Protein AF-A0A2C1L8W4-F1 (afdb_monomer)

Nearest PDB structures (foldseek):
  6gtr-assembly2_B  TM=3.875E-01  e=2.099E+00  Escherichia coli
  2w0i-assembly1_A  TM=3.929E-01  e=6.618E+00  Homo sapiens
  6gtr-assembly1_A  TM=2.235E-01  e=1.848E+00  Escherichia coli
  2d8b-assembly1_A  TM=3.389E-01  e=6.618E+00  Mus musculus

Secondary structure (DSSP, 8-state):
-EEEETTTEEEEEESEEEEEEEEEETTEEEEEEEEE---TT----HHHHHHHHHHHHHHHHHHHHTHHHHHHHHHHHHHHTT-TTS--SSS----SHHHHHTT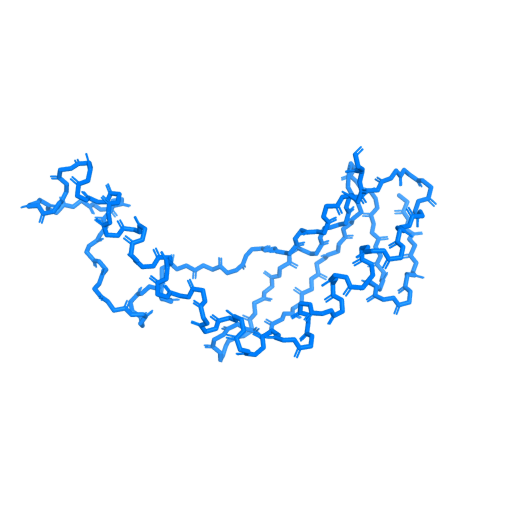----EEEE-----

Sequence (116 aa):
MKINDEVFGELEYDYVWSRDTTIEFCGKEADIALMIDGEEDGEFSEKQYASYNSLIQNWGHLQQSILQPILDYYKQKRHELGYDVSYNENYPLIETIDQLLERIRLVGIYVPSARR

pLDDT: mean 94.11, std 6.64, range [48.69, 98.19]

Foldseek 3Di:
DWDADPQQGIWDDDVWTWDWDWDDAPNDIATAIETEHDDPVPDADPVLSVVVVVCVVCVVVVSVVCQVVVLVVLVVVCVVVVVPPPADPVNHDDDDSVSVVVVDGHHYDYRYGPDD

Mean predicted aligned error: 4.01 Å

Structure (mmCIF, N/CA/C/O backbone):
data_AF-A0A2C1L8W4-F1
#
_entry.id   AF-A0A2C1L8W4-F1
#
loop_
_atom_site.group_PDB
_atom_site.id
_atom_site.type_symbol
_atom_site.label_atom_id
_atom_site.label_alt_id
_atom_site.label_comp_id
_atom_site.label_asym_id
_atom_site.label_entity_id
_atom_site.label_seq_id
_atom_site.pdbx_PDB_ins_code
_atom_site.Cartn_x
_atom_site.Cartn_y
_atom_site.Cartn_z
_atom_site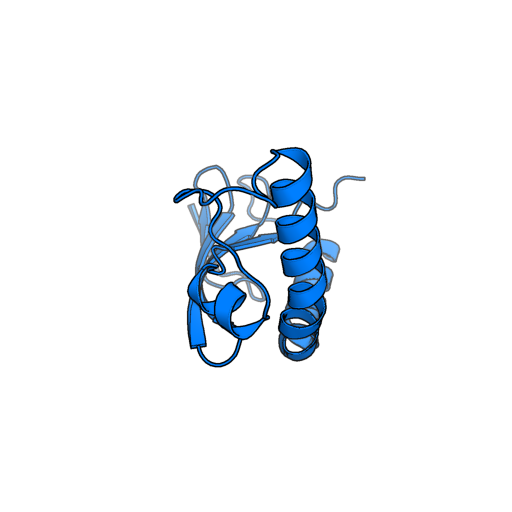.occupancy
_atom_site.B_iso_or_equiv
_atom_site.auth_seq_id
_atom_site.auth_comp_id
_atom_site.auth_asym_id
_atom_site.auth_atom_id
_atom_site.pdbx_PDB_model_num
ATOM 1 N N . MET A 1 1 ? -3.571 -10.163 22.975 1.00 92.38 1 MET A N 1
ATOM 2 C CA . MET A 1 1 ? -4.913 -9.646 23.363 1.00 92.38 1 MET A CA 1
ATOM 3 C C . MET A 1 1 ? -5.710 -9.357 22.098 1.00 92.38 1 MET A C 1
ATOM 5 O O . MET A 1 1 ? -5.074 -9.123 21.081 1.00 92.38 1 MET A O 1
ATOM 9 N N . LYS A 1 2 ? -7.050 -9.384 22.132 1.00 96.00 2 LYS A N 1
ATOM 10 C CA . LYS A 1 2 ? -7.887 -9.009 20.983 1.00 96.00 2 LYS A CA 1
ATOM 11 C C . LYS A 1 2 ? -8.818 -7.850 21.314 1.00 96.00 2 LYS A C 1
ATOM 13 O O . LYS A 1 2 ? -9.401 -7.841 22.397 1.00 96.00 2 LYS A O 1
ATOM 18 N N . ILE A 1 3 ? -8.973 -6.928 20.371 1.00 96.69 3 ILE A N 1
ATOM 19 C CA . ILE A 1 3 ? -9.957 -5.840 20.414 1.00 96.69 3 ILE A CA 1
ATOM 20 C C . ILE A 1 3 ? -10.772 -5.851 19.126 1.00 96.69 3 ILE A C 1
ATOM 22 O O . ILE A 1 3 ? -10.316 -6.367 18.109 1.00 96.69 3 ILE A O 1
ATOM 26 N N . ASN A 1 4 ? -11.973 -5.285 19.170 1.00 96.75 4 ASN A N 1
ATOM 27 C CA . ASN A 1 4 ? -12.772 -5.037 17.978 1.00 96.75 4 ASN A CA 1
ATOM 28 C C . ASN A 1 4 ? -12.947 -3.528 17.828 1.00 96.75 4 ASN A C 1
ATOM 30 O O . ASN A 1 4 ? -13.758 -2.928 18.534 1.00 96.75 4 ASN A O 1
A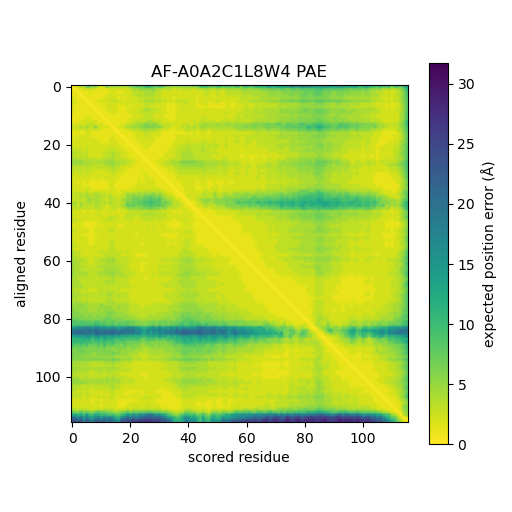TOM 34 N N . ASP A 1 5 ? -12.129 -2.938 16.966 1.00 96.31 5 ASP A N 1
ATOM 35 C CA . ASP A 1 5 ? -12.109 -1.509 16.696 1.00 96.31 5 ASP A CA 1
ATOM 36 C C . ASP A 1 5 ? -13.121 -1.141 15.601 1.00 96.31 5 ASP A C 1
ATOM 38 O O . ASP A 1 5 ? -13.284 -1.866 14.619 1.00 96.31 5 ASP A O 1
ATOM 42 N N . GLU A 1 6 ? -13.796 0.001 15.735 1.00 95.00 6 GLU A N 1
ATOM 43 C CA . GLU A 1 6 ? -14.838 0.412 14.782 1.00 95.00 6 GLU A CA 1
ATOM 44 C C . GLU A 1 6 ? -14.293 0.733 13.379 1.00 95.00 6 GLU A C 1
ATOM 46 O O . GLU A 1 6 ? -15.025 0.624 12.394 1.00 95.00 6 GLU A O 1
ATOM 51 N N . VAL A 1 7 ? -13.023 1.132 13.273 1.00 96.19 7 VAL A N 1
ATOM 52 C CA . VAL A 1 7 ? -12.378 1.526 12.013 1.00 96.19 7 VAL A CA 1
ATOM 53 C C . VAL A 1 7 ? -11.488 0.406 11.488 1.00 96.19 7 VAL A C 1
ATOM 55 O O . VAL A 1 7 ? -11.511 0.081 10.299 1.00 96.19 7 VAL A O 1
ATOM 58 N N . PHE A 1 8 ? -10.687 -0.182 12.368 1.00 96.56 8 PHE A N 1
ATOM 59 C CA . PHE A 1 8 ? -9.698 -1.185 12.019 1.00 96.56 8 PHE A CA 1
ATOM 60 C C . PHE A 1 8 ? -10.227 -2.615 12.111 1.00 96.56 8 PHE A C 1
ATOM 62 O O . PHE A 1 8 ? -9.582 -3.490 11.546 1.00 96.56 8 PHE A O 1
ATOM 69 N N . GLY A 1 9 ? -11.384 -2.870 12.726 1.00 96.06 9 GLY A N 1
ATOM 70 C CA . GLY A 1 9 ? -11.974 -4.205 12.876 1.00 96.06 9 GLY A CA 1
ATOM 71 C C . GLY A 1 9 ? -11.360 -5.029 14.013 1.00 96.06 9 GLY A C 1
ATOM 72 O O . GLY A 1 9 ? -10.771 -4.484 14.946 1.00 96.06 9 GLY A O 1
ATOM 73 N N . GLU A 1 10 ? -11.496 -6.360 13.944 1.00 97.81 10 GLU A N 1
ATOM 74 C CA . GLU A 1 10 ? -10.873 -7.258 14.927 1.00 97.81 10 GLU A CA 1
ATOM 75 C C . GLU A 1 10 ? -9.350 -7.240 14.764 1.00 97.81 10 GLU A C 1
ATOM 77 O O . GLU A 1 10 ? -8.838 -7.616 13.711 1.00 97.81 10 GLU A O 1
ATOM 82 N N . LEU A 1 11 ? -8.642 -6.823 15.812 1.00 97.81 11 LEU A N 1
ATOM 83 C CA . LEU A 1 11 ? -7.186 -6.765 15.869 1.00 97.81 11 LEU A CA 1
ATOM 84 C C . LEU A 1 11 ? -6.660 -7.681 16.970 1.0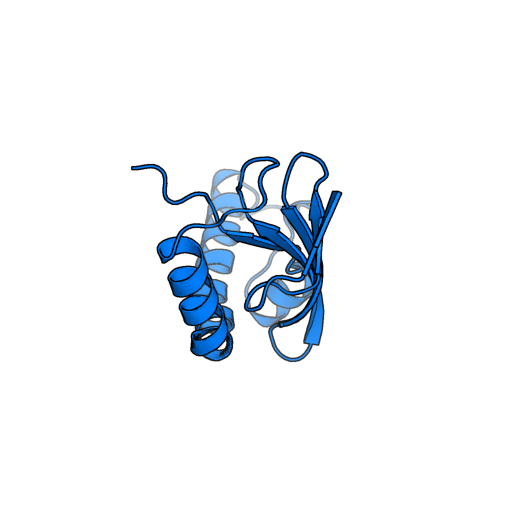0 97.81 11 LEU A C 1
ATOM 86 O O . L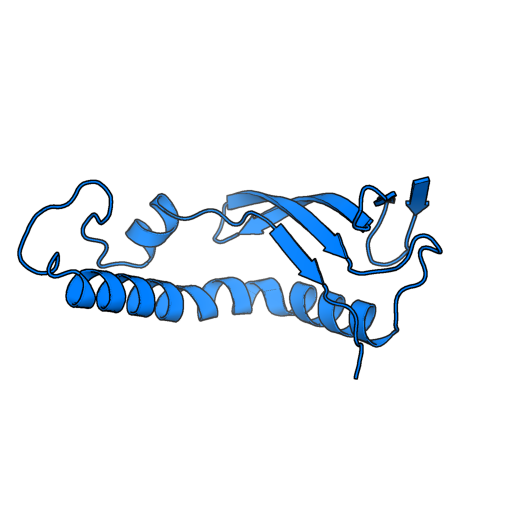EU A 1 11 ? -7.243 -7.779 18.052 1.00 97.81 11 LEU A O 1
ATOM 90 N N . GLU A 1 12 ? -5.513 -8.297 16.711 1.00 97.69 12 GLU A N 1
ATOM 91 C CA . GLU A 1 12 ? -4.740 -9.066 17.676 1.00 97.69 12 GLU A CA 1
ATOM 92 C C . GLU A 1 12 ? -3.404 -8.374 17.951 1.00 97.69 12 GLU A C 1
ATOM 94 O O . GLU A 1 12 ? -2.712 -7.927 17.037 1.00 97.69 12 GLU A O 1
ATOM 99 N N . TYR A 1 13 ? -3.061 -8.260 19.232 1.00 95.94 13 TYR A N 1
ATOM 100 C CA . TYR A 1 13 ? -1.780 -7.722 19.669 1.00 95.94 13 TYR A CA 1
ATOM 101 C C . TYR A 1 13 ? -0.734 -8.832 19.775 1.00 95.94 13 TYR A C 1
ATOM 103 O O . TYR A 1 13 ? -0.853 -9.698 20.652 1.00 95.94 13 TYR A O 1
ATOM 111 N N . ASP A 1 14 ? 0.289 -8.744 18.924 1.00 92.94 14 ASP A N 1
ATOM 112 C CA . ASP A 1 14 ? 1.538 -9.513 18.974 1.00 92.94 14 ASP A CA 1
ATOM 113 C C . ASP A 1 14 ? 2.702 -8.596 18.565 1.00 92.94 14 ASP A C 1
ATOM 115 O O . ASP A 1 14 ? 3.023 -8.457 17.386 1.00 92.94 14 ASP A O 1
ATOM 119 N N . TYR A 1 15 ? 3.262 -7.866 19.538 1.00 89.62 15 TYR A N 1
ATOM 120 C CA . TYR A 1 15 ? 4.228 -6.759 19.369 1.00 89.62 15 TYR A CA 1
ATOM 121 C C . TYR A 1 15 ? 3.736 -5.545 18.557 1.00 89.62 15 TYR A C 1
ATOM 123 O O . TYR A 1 15 ? 4.290 -4.457 18.688 1.00 89.62 15 TYR A O 1
ATOM 131 N N . VAL A 1 16 ? 2.702 -5.719 17.742 1.00 94.31 16 VAL A N 1
ATOM 132 C CA . VAL A 1 16 ? 1.963 -4.701 17.002 1.00 94.31 16 VAL A CA 1
ATOM 133 C C . VAL A 1 16 ? 0.499 -5.134 16.945 1.00 94.31 16 VAL A C 1
ATOM 135 O O . VAL A 1 16 ? 0.200 -6.331 16.926 1.00 94.31 16 VAL A O 1
ATOM 138 N N . TRP A 1 17 ? -0.428 -4.179 16.914 1.00 97.62 17 TRP A N 1
ATOM 139 C CA . TRP A 1 17 ? -1.825 -4.499 16.643 1.00 97.62 17 TRP A CA 1
ATOM 140 C C . TRP A 1 17 ? -1.989 -4.838 15.175 1.00 97.62 17 TRP A C 1
ATOM 142 O O . TRP A 1 17 ? -1.649 -4.030 14.309 1.00 97.62 17 TRP A O 1
ATOM 152 N N . SER A 1 18 ? -2.498 -6.028 14.876 1.00 97.69 18 SER A N 1
ATOM 153 C CA . SER A 1 18 ? -2.608 -6.462 13.492 1.00 97.69 18 SER A CA 1
ATOM 154 C C . SER A 1 18 ? -3.795 -7.362 13.212 1.00 97.69 18 SER A C 1
ATOM 156 O O . SER A 1 18 ? -4.390 -7.958 14.109 1.00 97.69 18 SER A O 1
ATOM 158 N N . ARG A 1 19 ? -4.137 -7.441 11.928 1.00 97.88 19 ARG A N 1
ATOM 159 C CA . ARG A 1 19 ? -5.027 -8.456 11.374 1.00 97.88 19 ARG A CA 1
ATOM 160 C C . ARG A 1 19 ? -4.669 -8.744 9.929 1.00 97.88 19 ARG A C 1
ATOM 162 O O . ARG A 1 19 ? -4.217 -7.850 9.208 1.00 97.88 19 ARG A O 1
ATOM 169 N N . ASP A 1 20 ? -4.987 -9.950 9.493 1.00 97.94 20 ASP A N 1
ATOM 170 C CA . ASP A 1 20 ? -5.006 -10.276 8.075 1.00 97.94 20 ASP A CA 1
ATOM 171 C C . ASP A 1 20 ? -6.319 -9.798 7.445 1.00 97.94 20 ASP A C 1
ATOM 173 O O . ASP A 1 20 ? -7.399 -9.855 8.044 1.00 97.94 20 ASP A O 1
ATOM 177 N N . THR A 1 21 ? -6.227 -9.270 6.230 1.00 97.12 21 THR A N 1
ATOM 178 C CA . THR A 1 21 ? -7.377 -8.777 5.474 1.00 97.12 21 THR A CA 1
ATOM 179 C C . THR A 1 21 ? -7.131 -8.855 3.986 1.00 97.12 21 THR A C 1
ATOM 181 O O . THR A 1 21 ? -5.993 -8.823 3.535 1.00 97.12 21 THR A O 1
ATOM 184 N N . THR A 1 22 ? -8.209 -8.850 3.215 1.00 97.19 22 THR A N 1
ATOM 185 C CA . THR A 1 22 ? -8.137 -8.763 1.759 1.00 97.19 22 THR A CA 1
ATOM 186 C C . THR A 1 22 ? -8.489 -7.345 1.309 1.00 97.19 22 THR A C 1
ATOM 188 O O . THR A 1 22 ? -9.420 -6.732 1.839 1.00 97.19 22 THR A O 1
ATOM 191 N N . ILE A 1 23 ? -7.740 -6.807 0.346 1.00 96.81 23 ILE A N 1
ATOM 192 C CA . ILE A 1 2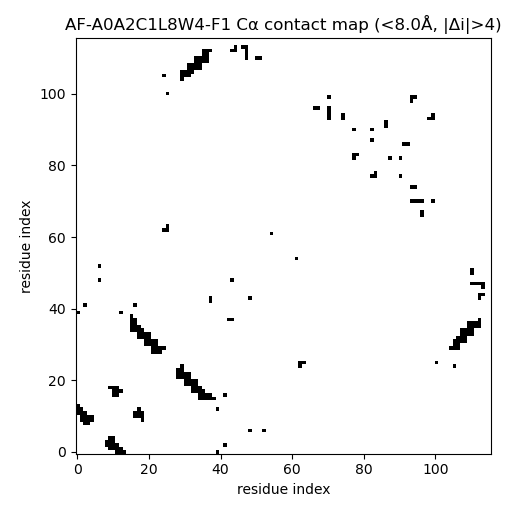3 ? -8.026 -5.538 -0.337 1.00 96.81 23 ILE A CA 1
ATOM 193 C C . ILE A 1 23 ? -7.840 -5.710 -1.847 1.00 96.81 23 ILE A C 1
ATOM 195 O O . ILE A 1 23 ? -7.046 -6.534 -2.293 1.00 96.81 23 ILE A O 1
ATOM 199 N N . GLU A 1 24 ? -8.564 -4.937 -2.650 1.00 96.62 24 GLU A N 1
ATOM 200 C CA . GLU A 1 24 ? -8.321 -4.876 -4.092 1.00 96.62 24 GLU A CA 1
ATOM 201 C C . GLU A 1 24 ? -7.013 -4.123 -4.378 1.00 96.62 24 GLU A C 1
ATOM 203 O O . GLU A 1 24 ? -6.783 -3.052 -3.827 1.00 96.62 24 GLU A O 1
ATOM 208 N N . PHE A 1 25 ? -6.151 -4.678 -5.226 1.00 96.88 25 PHE A N 1
ATOM 209 C CA . PHE A 1 25 ? -4.936 -4.047 -5.723 1.00 96.88 25 PHE A CA 1
ATOM 210 C C . PHE A 1 25 ? -4.756 -4.323 -7.224 1.00 96.88 25 PHE A C 1
ATOM 212 O O . PHE A 1 25 ? -4.429 -5.436 -7.641 1.00 96.88 25 PHE A O 1
ATOM 219 N N . CYS A 1 26 ? -4.939 -3.291 -8.045 1.00 95.50 26 CYS A N 1
ATOM 220 C CA .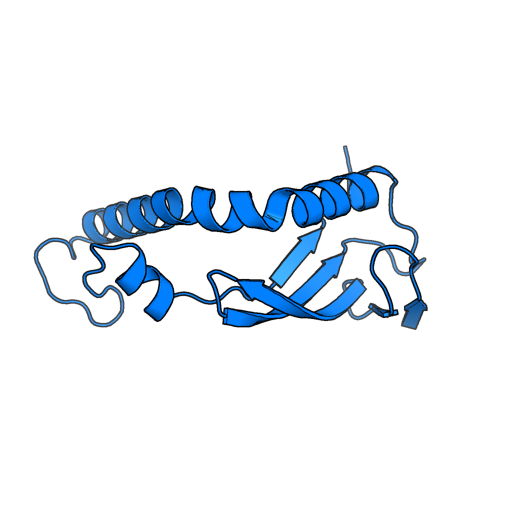 CYS A 1 26 ? -4.791 -3.300 -9.502 1.00 95.50 26 CYS A CA 1
ATOM 221 C C . CYS A 1 26 ? -5.599 -4.406 -10.210 1.00 95.50 26 CYS A C 1
ATOM 223 O O . CYS A 1 26 ? -5.088 -5.128 -11.068 1.00 95.50 26 CYS A O 1
ATOM 225 N N . GLY A 1 27 ? -6.876 -4.532 -9.853 1.00 93.50 27 GLY A N 1
ATOM 226 C CA . GLY A 1 27 ? -7.841 -5.480 -10.406 1.00 93.50 27 GLY A CA 1
ATOM 227 C C . GLY A 1 27 ? -7.752 -6.891 -9.823 1.00 93.50 27 GLY A C 1
ATOM 228 O O . GLY A 1 27 ? -8.398 -7.798 -10.348 1.00 93.50 27 GLY A O 1
ATOM 229 N N . LYS A 1 28 ? -6.950 -7.100 -8.773 1.00 93.81 28 LYS A N 1
ATOM 230 C CA . LYS A 1 28 ? -6.760 -8.398 -8.111 1.00 93.81 28 LYS A CA 1
ATOM 231 C C . LYS A 1 28 ? -7.020 -8.273 -6.617 1.00 93.81 28 LYS A C 1
ATOM 233 O O . LYS A 1 28 ? -6.744 -7.238 -6.028 1.00 93.81 28 LYS A O 1
ATOM 238 N N . GLU A 1 29 ? -7.513 -9.333 -5.996 1.00 96.62 29 GLU A N 1
ATOM 239 C CA . GLU A 1 29 ? -7.544 -9.417 -4.537 1.00 96.62 29 GLU A CA 1
ATOM 240 C C . GLU A 1 29 ? -6.128 -9.659 -4.000 1.00 96.62 29 GLU A C 1
ATOM 242 O O . GLU A 1 29 ? -5.360 -10.445 -4.564 1.00 96.62 29 GLU A O 1
ATOM 247 N N . ALA A 1 30 ? -5.778 -8.958 -2.926 1.00 96.88 30 ALA A N 1
ATOM 248 C CA . ALA A 1 30 ? -4.509 -9.080 -2.231 1.00 96.88 30 ALA A CA 1
ATOM 249 C C . ALA A 1 30 ? -4.758 -9.306 -0.740 1.00 96.88 30 ALA A C 1
ATOM 251 O O . ALA A 1 30 ? -5.359 -8.460 -0.073 1.00 96.88 30 ALA A O 1
ATOM 252 N N . ASP A 1 31 ? -4.250 -10.424 -0.229 1.00 97.94 31 ASP A N 1
ATOM 253 C CA . ASP A 1 31 ? -4.195 -10.698 1.203 1.00 97.94 31 ASP A CA 1
ATOM 254 C C . ASP A 1 31 ? -3.011 -9.949 1.812 1.00 97.94 31 ASP A C 1
ATOM 256 O O . ASP A 1 31 ? -1.859 -10.108 1.391 1.00 97.94 31 ASP A O 1
ATOM 260 N N . ILE A 1 32 ? -3.311 -9.093 2.779 1.00 97.94 32 ILE A N 1
ATOM 261 C CA . ILE A 1 32 ? -2.374 -8.157 3.383 1.00 97.94 32 ILE A CA 1
ATOM 262 C C . ILE A 1 32 ? -2.489 -8.191 4.905 1.00 97.94 32 ILE A C 1
ATOM 264 O O . ILE A 1 32 ? -3.566 -8.416 5.457 1.00 97.94 32 ILE A O 1
ATOM 268 N N . ALA A 1 33 ? -1.392 -7.862 5.581 1.00 98.06 33 ALA A N 1
ATOM 269 C CA . ALA A 1 33 ? -1.420 -7.542 7.002 1.00 98.06 33 ALA A CA 1
ATOM 270 C C . ALA A 1 33 ? -1.742 -6.051 7.192 1.00 98.06 33 ALA A C 1
ATOM 272 O O . ALA A 1 33 ? -1.002 -5.178 6.725 1.00 98.06 33 ALA A O 1
ATOM 273 N N . LEU A 1 3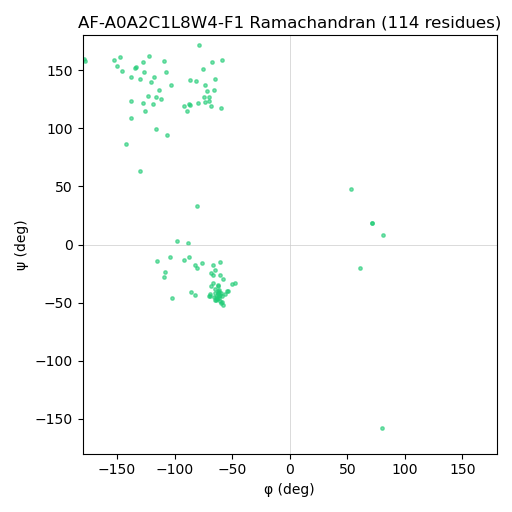4 ? -2.833 -5.736 7.888 1.00 98.19 34 LEU A N 1
ATOM 274 C CA . LEU A 1 34 ? -3.064 -4.395 8.418 1.00 98.19 34 LEU A CA 1
ATOM 275 C C . LEU A 1 34 ? -2.398 -4.312 9.789 1.00 98.19 34 LEU A C 1
ATOM 277 O O . LEU A 1 34 ? -2.744 -5.080 10.679 1.00 98.19 34 LEU A O 1
ATOM 281 N N . MET A 1 35 ? -1.457 -3.387 9.949 1.00 97.94 35 MET A N 1
ATOM 282 C CA . MET A 1 35 ? -0.681 -3.197 11.172 1.00 97.94 35 MET A CA 1
ATOM 283 C C . MET A 1 35 ? -0.855 -1.767 11.677 1.00 97.94 35 MET A C 1
ATOM 285 O O . MET A 1 35 ? -0.648 -0.813 10.924 1.00 97.94 35 MET A O 1
ATOM 289 N N . ILE A 1 36 ? -1.215 -1.617 12.946 1.00 97.12 36 ILE A N 1
ATOM 290 C CA . ILE A 1 36 ? -1.402 -0.334 13.610 1.00 97.12 36 ILE A CA 1
ATOM 291 C C . ILE A 1 36 ? -0.411 -0.265 14.764 1.00 97.12 36 ILE A C 1
ATOM 293 O O . ILE A 1 36 ? -0.399 -1.106 15.660 1.00 97.12 36 ILE A O 1
ATOM 297 N N . ASP A 1 37 ? 0.440 0.748 14.720 1.00 94.88 37 ASP A N 1
ATOM 298 C CA . ASP A 1 37 ? 1.365 1.040 15.805 1.00 94.88 37 ASP A CA 1
ATOM 299 C C . ASP A 1 37 ? 0.587 1.572 17.017 1.00 94.88 37 ASP A C 1
ATOM 301 O O . ASP A 1 37 ? -0.205 2.512 16.904 1.00 94.88 37 ASP A O 1
ATOM 305 N N . GLY A 1 38 ? 0.796 0.968 18.177 1.00 91.31 38 GLY A N 1
ATOM 306 C CA . GLY A 1 38 ? 0.053 1.259 19.396 1.00 91.31 38 GLY A CA 1
ATOM 307 C C . GLY A 1 38 ? 0.581 0.430 20.556 1.00 91.31 38 GLY A C 1
ATOM 308 O O . GLY A 1 38 ? 1.222 -0.600 20.349 1.00 91.31 38 GLY A O 1
ATOM 309 N N . GLU A 1 39 ? 0.329 0.901 21.771 1.00 88.94 39 GLU A N 1
ATOM 310 C CA . GLU A 1 39 ? 0.686 0.170 22.984 1.00 88.94 39 GLU A CA 1
ATOM 311 C C . GLU A 1 39 ? -0.340 -0.937 23.255 1.00 88.94 39 GLU A C 1
ATOM 313 O O . GLU A 1 39 ? -1.390 -1.016 22.614 1.00 88.94 39 GLU A O 1
ATOM 318 N N . GLU A 1 40 ? -0.058 -1.796 24.233 1.00 88.38 40 GLU A N 1
ATOM 319 C CA . GLU A 1 40 ? -0.964 -2.882 24.612 1.00 88.38 40 GLU A CA 1
ATOM 320 C C . GLU A 1 40 ? -2.336 -2.370 25.091 1.00 88.38 40 GLU A C 1
ATOM 322 O O . GLU A 1 40 ? -3.268 -3.145 25.119 1.00 88.38 40 GLU A O 1
ATOM 327 N N . ASP A 1 41 ? -2.538 -1.092 25.415 1.00 88.25 41 ASP A N 1
ATOM 328 C CA . ASP A 1 41 ? -3.866 -0.577 25.795 1.00 88.25 41 ASP A CA 1
ATOM 329 C C . ASP A 1 41 ? -4.908 -0.597 24.657 1.00 88.25 41 ASP A C 1
ATOM 331 O O . ASP A 1 41 ? -6.108 -0.560 24.932 1.00 88.25 41 ASP A O 1
ATOM 335 N N . GLY A 1 42 ? -4.475 -0.717 23.397 1.00 87.00 42 GLY A N 1
ATOM 336 C CA . GLY A 1 42 ? -5.368 -0.723 22.237 1.00 87.00 42 GLY A CA 1
ATOM 337 C C . GLY A 1 42 ? -5.987 0.643 21.938 1.00 87.00 42 GLY A C 1
ATOM 338 O O . GLY A 1 42 ? -6.993 0.711 21.233 1.00 87.00 42 GLY A O 1
ATOM 339 N N . GLU A 1 43 ? -5.409 1.727 22.465 1.00 91.62 43 GLU A N 1
ATOM 340 C CA . GLU A 1 43 ? -5.850 3.089 22.180 1.00 91.62 43 GLU A CA 1
ATOM 341 C C . GLU A 1 43 ? -5.078 3.675 20.989 1.00 91.62 43 GLU A C 1
ATOM 343 O O . GLU A 1 43 ? -3.858 3.854 21.018 1.00 91.62 43 GLU A O 1
ATOM 348 N N . PHE A 1 44 ? -5.802 4.034 19.926 1.00 94.19 44 PHE A N 1
ATOM 349 C CA . PHE A 1 44 ? -5.226 4.692 18.753 1.00 94.19 44 PHE A CA 1
ATOM 350 C C . PHE A 1 44 ? -5.626 6.165 18.679 1.00 94.19 44 PHE A C 1
ATOM 352 O O . PHE A 1 44 ? -6.713 6.581 19.082 1.00 94.19 44 PHE A O 1
ATOM 359 N N . SER A 1 45 ? -4.740 6.984 18.121 1.00 94.62 45 SER A N 1
ATOM 360 C CA . SER A 1 45 ? -4.982 8.419 17.981 1.00 94.62 45 SER A CA 1
ATOM 361 C C . SER A 1 45 ? -5.976 8.741 16.859 1.00 94.62 45 SER A C 1
ATOM 363 O O . SER A 1 45 ? -5.986 8.097 15.810 1.00 94.62 45 SER A O 1
ATOM 365 N N . GLU A 1 46 ? -6.715 9.849 16.998 1.00 95.19 46 GLU A N 1
ATOM 366 C CA . GLU A 1 46 ? -7.594 10.387 15.940 1.00 95.19 46 GLU A CA 1
ATOM 367 C C . GLU A 1 46 ? -6.888 10.532 14.584 1.00 95.19 46 GLU A C 1
ATOM 369 O O . GLU A 1 46 ? -7.483 10.332 13.526 1.00 95.19 46 GLU A O 1
ATOM 374 N N . LYS A 1 47 ? -5.589 10.850 14.601 1.00 95.62 47 LYS A N 1
ATOM 375 C CA . LYS A 1 47 ? -4.785 10.976 13.383 1.00 95.62 47 LYS A CA 1
ATOM 376 C C . LYS A 1 47 ? -4.566 9.643 12.679 1.00 95.62 47 LYS A C 1
ATOM 378 O O . LYS A 1 47 ? -4.531 9.639 11.451 1.00 95.62 47 LYS A O 1
ATOM 383 N N . GLN A 1 48 ? -4.408 8.543 13.412 1.00 96.50 48 GLN A N 1
ATOM 384 C CA . GLN A 1 48 ? -4.273 7.213 12.812 1.00 96.50 48 GLN A CA 1
ATOM 385 C C . GLN A 1 48 ? -5.564 6.826 12.096 1.00 96.50 48 GLN A C 1
ATOM 387 O O . GLN A 1 48 ? -5.517 6.490 10.912 1.00 96.50 48 GLN A O 1
ATOM 392 N N . TYR A 1 49 ? -6.713 7.006 12.754 1.00 97.31 49 TYR A N 1
ATOM 393 C CA . TYR A 1 49 ? -8.022 6.790 12.134 1.00 97.31 49 TYR A CA 1
ATOM 394 C C . TYR A 1 49 ? -8.228 7.672 10.898 1.00 97.31 49 TYR A C 1
ATOM 396 O O . TYR A 1 49 ? -8.581 7.178 9.829 1.00 97.31 49 TYR A O 1
ATOM 404 N N . ALA A 1 50 ? -7.958 8.976 11.005 1.00 96.88 50 ALA A N 1
ATOM 405 C CA . ALA A 1 50 ? -8.115 9.908 9.890 1.00 96.88 50 ALA A CA 1
ATOM 406 C C . ALA A 1 50 ? -7.200 9.565 8.701 1.00 96.88 50 ALA A C 1
ATOM 408 O O . ALA A 1 50 ? -7.623 9.652 7.548 1.00 96.88 50 ALA A O 1
ATOM 409 N N . SER A 1 51 ? -5.958 9.151 8.972 1.00 96.19 51 SER A N 1
ATOM 410 C CA . SER A 1 51 ? -4.984 8.809 7.930 1.00 96.19 51 SER A CA 1
ATOM 411 C C . SER A 1 51 ? -5.368 7.524 7.208 1.00 96.19 51 SER A C 1
ATOM 413 O O . SER A 1 51 ? -5.348 7.489 5.979 1.00 96.19 51 SER A O 1
ATOM 415 N N . TYR A 1 52 ? -5.771 6.493 7.953 1.00 97.38 52 TYR A N 1
ATOM 416 C CA . TYR A 1 52 ? -6.249 5.245 7.369 1.00 97.38 52 TYR A CA 1
ATOM 417 C C . TYR A 1 52 ? -7.524 5.456 6.549 1.00 97.38 52 TYR A C 1
ATOM 419 O O . TYR A 1 52 ? -7.584 5.041 5.395 1.00 97.38 52 TYR A O 1
ATOM 427 N N . ASN A 1 53 ? -8.508 6.183 7.082 1.00 97.62 53 ASN A N 1
ATOM 428 C CA . ASN A 1 53 ? -9.734 6.485 6.343 1.00 97.62 53 ASN A CA 1
ATOM 429 C C . ASN A 1 53 ? -9.446 7.258 5.051 1.00 97.62 53 ASN A C 1
ATOM 431 O O . ASN A 1 53 ? -9.998 6.928 4.004 1.00 97.62 53 ASN A O 1
ATOM 435 N N . SER A 1 54 ? -8.538 8.236 5.094 1.00 97.38 54 SER A N 1
ATOM 436 C CA . SER A 1 54 ? -8.098 8.958 3.897 1.00 97.38 54 SER A CA 1
ATOM 437 C C . SER A 1 54 ? -7.412 8.035 2.883 1.00 97.38 54 SER A C 1
ATOM 439 O O . SER A 1 54 ? -7.706 8.116 1.689 1.00 97.38 54 SER A O 1
ATOM 441 N N . LEU A 1 55 ? -6.548 7.117 3.338 1.00 96.88 55 LEU A N 1
ATOM 442 C CA . LEU A 1 55 ? -5.913 6.114 2.480 1.00 96.88 55 LEU A CA 1
ATOM 443 C C . LEU A 1 55 ? -6.962 5.250 1.773 1.00 96.88 55 LEU A C 1
ATOM 445 O O . LEU A 1 55 ? -6.920 5.147 0.551 1.00 96.88 55 LEU A O 1
ATOM 449 N N . ILE A 1 56 ? -7.908 4.671 2.516 1.00 96.56 56 ILE A N 1
ATOM 450 C CA . ILE A 1 56 ? -8.931 3.774 1.961 1.00 96.56 56 ILE A CA 1
ATOM 451 C C . ILE A 1 56 ? -9.867 4.519 1.000 1.00 96.56 56 ILE A C 1
ATOM 453 O O . ILE A 1 56 ? -10.147 4.023 -0.089 1.00 96.56 56 ILE A O 1
ATOM 457 N N . GLN A 1 57 ? -10.291 5.739 1.340 1.00 97.62 57 GLN A N 1
ATOM 458 C CA . GLN A 1 57 ? -11.136 6.564 0.466 1.00 97.62 57 GLN A CA 1
ATOM 459 C C . GLN A 1 57 ? -10.452 6.923 -0.859 1.00 97.62 57 GLN A C 1
ATOM 461 O O . GLN A 1 57 ? -11.111 7.002 -1.894 1.00 97.62 57 GLN A O 1
ATOM 466 N N . ASN A 1 58 ? -9.133 7.128 -0.840 1.00 97.75 58 ASN A N 1
ATOM 467 C CA . ASN A 1 58 ? -8.351 7.482 -2.026 1.00 97.75 58 ASN A CA 1
ATOM 468 C C . ASN A 1 58 ? -7.651 6.277 -2.670 1.00 97.75 58 ASN A C 1
ATOM 470 O O . ASN A 1 58 ? -6.929 6.449 -3.656 1.00 97.75 58 ASN A O 1
ATOM 474 N N . TRP A 1 59 ? -7.859 5.065 -2.146 1.00 96.75 59 TRP A N 1
ATOM 475 C CA . TRP A 1 59 ? -7.083 3.878 -2.502 1.00 96.75 59 TRP A CA 1
ATOM 476 C C . TRP A 1 59 ? -7.109 3.592 -4.001 1.00 96.75 59 TRP A C 1
ATOM 478 O O . TRP A 1 59 ? -6.060 3.383 -4.601 1.00 96.75 59 TRP A O 1
ATOM 488 N N . GLY A 1 60 ? -8.287 3.720 -4.623 1.00 95.75 60 GLY A N 1
ATOM 489 C CA . GLY A 1 60 ? -8.486 3.526 -6.060 1.00 95.75 60 GLY A CA 1
ATOM 490 C C . GLY A 1 60 ? -7.552 4.362 -6.942 1.00 95.75 60 GLY A C 1
ATOM 491 O O . GLY A 1 60 ? -7.030 3.868 -7.939 1.00 95.75 60 GLY A O 1
ATOM 492 N N . HIS A 1 61 ? -7.308 5.616 -6.559 1.00 96.50 61 HIS A N 1
ATOM 493 C CA . HIS A 1 61 ? -6.382 6.501 -7.263 1.00 96.50 61 HIS A CA 1
ATOM 494 C C . HIS A 1 61 ? -4.927 6.258 -6.843 1.00 96.50 61 HIS A C 1
ATOM 496 O O . HIS A 1 61 ? -4.037 6.205 -7.694 1.00 96.50 61 HIS A O 1
ATOM 502 N N . LEU A 1 62 ? -4.686 6.093 -5.539 1.00 96.88 62 LEU A N 1
ATOM 503 C CA . LEU A 1 62 ? -3.345 5.928 -4.978 1.00 96.88 62 LEU A CA 1
ATOM 504 C C . LEU A 1 62 ? -2.650 4.676 -5.505 1.00 96.88 62 LEU A C 1
ATOM 506 O O . LEU A 1 62 ? -1.482 4.743 -5.877 1.00 96.88 62 LEU A O 1
ATOM 510 N N . GLN A 1 63 ? -3.367 3.557 -5.613 1.00 95.44 63 GLN A N 1
ATOM 511 C CA . GLN A 1 63 ? -2.786 2.318 -6.122 1.00 95.44 63 GLN A CA 1
ATOM 512 C C . GLN A 1 63 ? -2.256 2.448 -7.556 1.00 95.44 63 GLN A C 1
ATOM 514 O O . GLN A 1 63 ? -1.320 1.745 -7.908 1.00 95.44 63 GLN A O 1
ATOM 519 N N . GLN A 1 64 ? -2.804 3.366 -8.364 1.00 96.25 64 GLN A N 1
ATOM 520 C CA . GLN A 1 64 ? -2.316 3.651 -9.717 1.00 96.25 64 GLN A CA 1
ATOM 521 C C . GLN A 1 64 ? -1.173 4.672 -9.704 1.00 96.25 64 GLN A C 1
ATOM 523 O O . GLN A 1 64 ? -0.189 4.520 -10.428 1.00 96.25 64 GLN A O 1
ATOM 528 N N . SER A 1 65 ? -1.277 5.710 -8.868 1.00 96.81 65 SER A N 1
ATOM 529 C CA . SER A 1 65 ? -0.304 6.808 -8.847 1.00 96.81 65 SER A CA 1
ATOM 530 C C . SER A 1 65 ? 1.077 6.396 -8.326 1.00 96.81 65 SER A C 1
ATOM 532 O O . SER A 1 65 ? 2.072 7.015 -8.702 1.00 96.81 65 SER A O 1
ATOM 534 N N . ILE A 1 66 ? 1.164 5.333 -7.517 1.00 96.00 66 ILE A N 1
ATOM 535 C CA . ILE A 1 66 ? 2.437 4.831 -6.972 1.00 96.00 66 ILE A CA 1
ATOM 536 C C . ILE A 1 66 ? 3.221 3.920 -7.929 1.00 96.00 66 ILE A C 1
ATOM 538 O O . ILE A 1 66 ? 4.419 3.728 -7.723 1.00 96.00 66 ILE A O 1
ATOM 542 N N . LEU A 1 67 ? 2.598 3.365 -8.976 1.00 97.62 67 LEU A N 1
ATOM 543 C CA . LEU A 1 67 ? 3.235 2.335 -9.813 1.00 97.62 67 LEU A CA 1
ATOM 544 C C . LEU A 1 67 ? 4.393 2.887 -10.647 1.00 97.62 67 LEU A C 1
ATOM 546 O O . LEU A 1 67 ? 5.448 2.257 -10.730 1.00 97.62 67 LEU A O 1
ATOM 550 N N . GLN A 1 68 ? 4.222 4.074 -11.236 1.00 98.06 68 GLN A N 1
ATOM 551 C CA . GLN A 1 68 ? 5.277 4.701 -12.032 1.00 98.06 68 GLN A CA 1
ATOM 552 C C . GLN A 1 68 ? 6.509 5.051 -11.172 1.00 98.06 68 GLN A C 1
ATOM 554 O O . GLN A 1 68 ? 7.602 4.624 -11.540 1.00 98.06 68 GLN A O 1
ATOM 559 N N . PRO A 1 69 ? 6.372 5.698 -9.993 1.00 98.19 69 PRO A N 1
ATOM 560 C CA . PRO A 1 69 ? 7.494 5.882 -9.072 1.00 98.19 69 PRO A CA 1
ATOM 561 C C . PRO A 1 69 ? 8.223 4.587 -8.678 1.00 98.19 69 PRO A C 1
ATOM 563 O O . PRO A 1 69 ? 9.451 4.580 -8.599 1.00 98.19 69 PRO A O 1
ATOM 566 N N . ILE A 1 70 ? 7.500 3.482 -8.448 1.00 97.75 70 ILE A N 1
ATOM 567 C CA . ILE A 1 70 ? 8.114 2.179 -8.133 1.00 97.75 70 ILE A CA 1
ATOM 568 C C . ILE A 1 70 ? 8.920 1.656 -9.331 1.00 97.75 70 ILE A C 1
ATOM 570 O O . ILE A 1 70 ? 10.054 1.200 -9.158 1.00 97.75 70 ILE A O 1
ATOM 574 N N . LEU A 1 71 ? 8.364 1.738 -10.543 1.00 98.06 71 LEU A N 1
ATOM 575 C CA . LEU A 1 71 ? 9.043 1.324 -11.772 1.00 98.06 71 LEU A CA 1
ATOM 576 C C . LEU A 1 71 ? 10.311 2.149 -12.025 1.00 98.06 71 LEU A C 1
ATOM 578 O O . LEU A 1 71 ? 11.357 1.593 -12.364 1.00 98.06 71 LEU A O 1
ATOM 582 N N . ASP A 1 72 ? 10.227 3.464 -11.838 1.00 98.19 72 ASP A N 1
ATOM 583 C CA . ASP A 1 72 ? 11.351 4.379 -12.023 1.00 98.19 72 ASP A CA 1
ATOM 584 C C . ASP A 1 72 ? 12.465 4.087 -11.014 1.00 98.19 72 ASP A C 1
ATOM 586 O O . ASP A 1 72 ? 13.629 3.951 -11.400 1.00 98.19 72 ASP A O 1
ATOM 590 N N . TYR A 1 73 ? 12.107 3.885 -9.741 1.00 97.62 73 TYR A N 1
ATOM 591 C CA . TYR A 1 73 ? 13.054 3.478 -8.704 1.00 97.62 73 TYR A CA 1
ATOM 592 C C . TYR A 1 73 ? 13.741 2.152 -9.048 1.00 97.62 73 TYR A C 1
ATOM 594 O O . TYR A 1 73 ? 14.962 2.029 -8.923 1.00 97.62 73 TYR A O 1
ATOM 602 N N . TYR A 1 74 ? 12.979 1.162 -9.517 1.00 96.56 74 TYR A N 1
ATOM 603 C CA . TYR A 1 74 ? 13.526 -0.129 -9.919 1.00 96.56 74 TYR A CA 1
ATOM 604 C C . TYR A 1 74 ? 1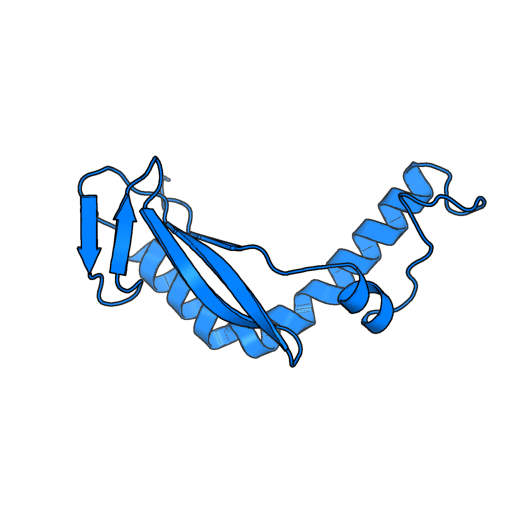4.538 0.006 -11.065 1.00 96.56 74 TYR A C 1
ATOM 606 O O . TYR A 1 74 ? 15.654 -0.513 -10.975 1.00 96.56 74 TYR A O 1
ATOM 614 N N . LYS A 1 75 ? 14.179 0.748 -12.122 1.00 95.56 75 LYS A N 1
ATOM 615 C CA . LYS A 1 75 ? 15.059 1.015 -13.270 1.00 95.56 75 LYS A CA 1
ATOM 616 C C . LYS A 1 75 ? 16.331 1.742 -12.843 1.00 95.56 75 LYS A C 1
ATOM 618 O O . LYS A 1 75 ? 17.423 1.345 -13.252 1.00 95.56 75 LYS A O 1
ATOM 623 N N . GLN A 1 76 ? 16.202 2.748 -11.979 1.00 96.25 76 GLN A N 1
ATOM 624 C CA . GLN A 1 76 ? 17.343 3.464 -11.417 1.00 96.25 76 GLN A CA 1
ATOM 625 C C . GLN A 1 76 ? 18.264 2.514 -10.644 1.00 96.25 76 GLN A C 1
ATOM 627 O O . GLN A 1 76 ? 19.464 2.477 -10.908 1.00 96.25 76 GLN A O 1
ATOM 632 N N . LYS A 1 77 ? 17.720 1.696 -9.734 1.00 95.19 77 LYS A N 1
ATOM 633 C CA . LYS A 1 77 ? 18.519 0.736 -8.958 1.00 95.19 77 LYS A CA 1
ATOM 634 C C . LYS A 1 77 ? 19.220 -0.285 -9.840 1.00 95.19 77 LYS A C 1
ATOM 636 O O . LYS A 1 77 ? 20.378 -0.611 -9.597 1.00 95.19 77 LYS A O 1
ATOM 641 N N . ARG A 1 78 ? 18.554 -0.755 -10.893 1.00 94.56 78 ARG A N 1
ATOM 642 C CA . ARG A 1 78 ? 19.144 -1.672 -11.870 1.00 94.56 78 ARG A CA 1
ATOM 643 C C . ARG A 1 78 ? 20.351 -1.053 -12.584 1.00 94.56 78 ARG A C 1
ATOM 645 O O . ARG A 1 78 ? 21.356 -1.736 -12.766 1.00 94.56 78 ARG A O 1
ATOM 652 N N . HIS A 1 79 ? 20.268 0.226 -12.948 1.00 93.88 79 HIS A N 1
ATOM 653 C CA . HIS A 1 79 ? 21.382 0.964 -13.545 1.00 93.88 79 HIS A CA 1
ATOM 654 C C . HIS A 1 79 ? 22.523 1.210 -12.544 1.00 93.88 79 HIS A C 1
ATOM 656 O O . HIS A 1 79 ? 23.676 0.944 -12.865 1.00 93.88 79 HIS A O 1
ATOM 662 N N . GLU A 1 80 ? 22.218 1.619 -11.307 1.00 94.25 80 GLU A N 1
ATOM 663 C CA . GLU A 1 80 ? 23.223 1.808 -10.242 1.00 94.25 80 GLU A CA 1
ATOM 664 C C . GLU A 1 80 ? 24.028 0.531 -9.944 1.00 94.25 80 GLU A C 1
ATOM 666 O O . GLU A 1 80 ? 25.193 0.605 -9.557 1.00 94.25 80 GLU A O 1
ATOM 671 N N . LEU A 1 81 ? 23.422 -0.640 -10.147 1.00 93.19 81 LEU A N 1
ATOM 672 C CA . LEU A 1 81 ? 24.057 -1.946 -9.962 1.00 93.19 81 LEU A CA 1
ATOM 673 C C . LEU A 1 81 ? 24.774 -2.469 -11.227 1.00 93.19 81 LEU A C 1
ATOM 675 O O . LEU A 1 81 ? 25.326 -3.568 -11.197 1.00 93.19 81 LEU A O 1
ATOM 679 N N . GLY A 1 82 ? 24.777 -1.713 -12.334 1.00 92.38 82 GLY A N 1
ATOM 680 C CA . GLY A 1 82 ? 25.408 -2.098 -13.607 1.00 92.38 82 GLY A CA 1
ATOM 681 C C . GLY A 1 82 ? 24.684 -3.220 -14.360 1.00 92.38 82 GLY A C 1
ATOM 682 O O . GLY A 1 82 ? 25.266 -3.892 -15.216 1.00 92.38 82 GLY A O 1
ATOM 683 N N . TYR A 1 83 ? 23.416 -3.471 -14.024 1.00 91.50 83 TYR A N 1
ATOM 684 C CA . TYR A 1 83 ? 22.611 -4.496 -14.684 1.00 91.50 83 TYR A CA 1
ATOM 685 C C . TYR A 1 83 ? 21.908 -3.966 -15.931 1.00 91.50 83 TYR A C 1
ATOM 687 O O . TYR A 1 83 ? 21.430 -4.760 -16.727 1.00 91.50 83 TYR A O 1
ATOM 695 N N . ASP A 1 84 ? 21.897 -2.660 -16.188 1.00 82.00 84 ASP A N 1
ATOM 696 C CA . ASP A 1 84 ? 21.399 -2.047 -17.430 1.00 82.00 84 ASP A CA 1
ATOM 697 C C . ASP A 1 84 ? 21.913 -2.718 -18.718 1.00 82.00 84 ASP A C 1
ATOM 699 O O . ASP A 1 84 ? 21.146 -2.853 -19.668 1.00 82.00 84 ASP A O 1
ATOM 703 N N . VAL A 1 85 ? 23.142 -3.239 -18.708 1.00 78.25 85 VAL A N 1
ATOM 704 C CA . VAL A 1 85 ? 23.787 -3.899 -19.860 1.00 78.25 85 VAL A CA 1
ATOM 705 C C . VAL A 1 85 ? 23.855 -5.430 -19.792 1.00 78.25 85 VAL A C 1
ATOM 707 O O . VAL A 1 85 ? 24.203 -6.068 -20.785 1.00 78.25 85 VAL A O 1
ATOM 710 N N . SER A 1 86 ? 23.549 -6.046 -18.646 1.00 76.75 86 SER A N 1
ATOM 711 C CA . SER A 1 86 ? 23.698 -7.494 -18.437 1.00 76.75 86 SER A CA 1
ATOM 712 C C . SER A 1 86 ? 22.432 -8.128 -17.862 1.00 76.75 86 SER A C 1
ATOM 714 O O . SER A 1 86 ? 21.724 -7.542 -17.042 1.00 76.75 86 SER A O 1
ATOM 716 N N . TYR A 1 87 ? 22.111 -9.344 -18.309 1.00 81.69 87 TYR A N 1
ATOM 717 C CA . TYR A 1 87 ? 21.011 -10.101 -17.716 1.00 81.69 87 TYR A CA 1
ATOM 718 C C . TYR A 1 87 ? 21.350 -10.455 -16.264 1.00 81.69 87 TYR A C 1
ATOM 720 O O . TYR A 1 87 ? 22.437 -10.958 -15.981 1.00 81.69 87 TYR A O 1
ATOM 728 N N . ASN A 1 88 ? 20.400 -10.227 -15.358 1.00 89.44 88 ASN A N 1
ATOM 729 C CA . ASN A 1 88 ? 20.502 -10.613 -13.960 1.00 89.44 88 ASN A CA 1
ATOM 730 C C . ASN A 1 88 ? 19.160 -11.192 -13.511 1.00 89.44 88 ASN A C 1
ATOM 732 O O . ASN A 1 88 ? 18.133 -10.530 -13.626 1.00 89.44 88 ASN A O 1
ATOM 736 N N . GLU A 1 89 ? 19.169 -12.419 -13.001 1.00 88.00 89 GLU A N 1
ATOM 737 C CA . GLU A 1 89 ? 17.954 -13.126 -12.586 1.00 88.00 89 GLU A CA 1
ATOM 738 C C . GLU A 1 89 ? 17.265 -12.474 -11.376 1.00 88.00 89 GLU A C 1
ATOM 740 O O . GLU A 1 89 ? 16.039 -12.452 -11.307 1.00 88.00 89 GLU A O 1
ATOM 745 N N . ASN A 1 90 ? 18.039 -11.875 -10.466 1.00 89.56 90 ASN A N 1
ATOM 746 C CA . ASN A 1 90 ? 17.516 -11.155 -9.301 1.00 89.56 90 ASN A CA 1
ATOM 747 C C . ASN A 1 90 ? 17.045 -9.735 -9.660 1.00 89.56 90 ASN A C 1
ATOM 749 O O . ASN A 1 90 ? 16.255 -9.139 -8.930 1.00 89.56 90 ASN A O 1
ATOM 753 N N . TYR A 1 91 ? 17.518 -9.197 -10.790 1.00 92.12 91 TYR A N 1
ATOM 754 C CA . TYR A 1 91 ? 17.160 -7.877 -11.314 1.00 92.12 91 TYR A CA 1
ATOM 755 C C . TYR A 1 91 ? 16.756 -7.959 -12.798 1.00 92.12 91 TYR A C 1
ATOM 757 O O . TYR A 1 91 ? 17.443 -7.392 -13.666 1.00 92.12 91 TYR A O 1
ATOM 765 N N . PRO A 1 92 ? 15.666 -8.690 -13.112 1.00 93.62 92 PRO A N 1
ATOM 766 C CA . PRO A 1 92 ? 15.200 -8.843 -14.482 1.00 93.62 92 PRO A CA 1
ATOM 767 C C . PRO A 1 92 ? 14.865 -7.490 -15.117 1.00 93.62 92 PRO A C 1
ATOM 769 O O . PRO A 1 92 ? 14.617 -6.490 -14.451 1.00 93.62 92 PRO A O 1
ATOM 772 N N . LEU A 1 93 ? 14.855 -7.426 -16.442 1.00 93.88 93 LEU A N 1
ATOM 773 C CA . LEU A 1 93 ? 14.408 -6.211 -17.112 1.00 93.88 93 LEU A CA 1
ATOM 774 C C . LEU A 1 93 ? 12.888 -6.047 -16.920 1.00 93.88 93 LEU A C 1
ATOM 776 O O . LEU A 1 93 ? 12.124 -6.941 -17.277 1.00 93.88 93 LEU A O 1
ATOM 780 N N . ILE A 1 94 ? 12.467 -4.910 -16.357 1.00 95.38 94 ILE A N 1
ATOM 781 C CA . ILE A 1 94 ? 11.061 -4.510 -16.203 1.00 95.38 94 ILE A CA 1
ATOM 782 C C . ILE A 1 94 ? 10.909 -3.130 -16.842 1.00 95.38 94 ILE A C 1
ATOM 784 O O . ILE A 1 94 ? 11.511 -2.151 -16.392 1.00 95.38 94 ILE A O 1
ATOM 788 N N . GLU A 1 95 ? 10.126 -3.048 -17.912 1.00 94.88 95 GLU A N 1
ATOM 789 C CA . GLU A 1 95 ? 9.982 -1.835 -18.721 1.00 94.88 95 GLU A CA 1
ATOM 790 C C . GLU A 1 95 ? 8.620 -1.172 -18.560 1.00 94.88 95 GLU A C 1
ATOM 792 O O . GLU A 1 95 ? 8.530 0.053 -18.684 1.00 94.88 95 GLU A O 1
ATOM 797 N N . THR A 1 96 ? 7.595 -1.963 -18.247 1.00 97.50 96 THR A N 1
ATOM 798 C CA . THR A 1 96 ? 6.191 -1.543 -18.205 1.00 97.50 96 THR A CA 1
ATOM 799 C C . THR A 1 96 ? 5.561 -1.786 -16.838 1.00 97.50 96 THR A C 1
ATOM 801 O O . THR A 1 96 ? 6.057 -2.572 -16.029 1.00 97.50 96 THR A O 1
ATOM 804 N N . ILE A 1 97 ? 4.438 -1.112 -16.593 1.00 97.69 97 ILE A N 1
ATOM 805 C CA . ILE A 1 97 ? 3.643 -1.284 -15.374 1.00 97.69 97 ILE A CA 1
ATOM 806 C C . ILE A 1 97 ? 3.047 -2.694 -15.299 1.00 97.69 97 ILE A C 1
ATOM 808 O O . ILE A 1 97 ? 3.068 -3.295 -14.232 1.00 97.69 97 ILE A O 1
ATOM 812 N N . ASP A 1 98 ? 2.610 -3.267 -16.421 1.00 96.62 98 ASP A N 1
ATOM 813 C CA . ASP A 1 98 ? 2.071 -4.633 -16.447 1.00 96.62 98 ASP A CA 1
ATOM 814 C C . ASP A 1 98 ? 3.124 -5.660 -16.006 1.00 96.62 98 ASP A C 1
ATOM 816 O O . ASP A 1 98 ? 2.870 -6.477 -15.123 1.00 96.62 98 ASP A O 1
ATOM 820 N N . GLN A 1 99 ? 4.352 -5.549 -16.527 1.00 97.06 99 GLN A N 1
ATOM 821 C CA . GLN A 1 99 ? 5.475 -6.386 -16.087 1.00 97.06 99 GLN A CA 1
ATOM 822 C C . GLN A 1 99 ? 5.825 -6.161 -14.611 1.00 97.06 99 GLN A C 1
ATOM 824 O O . GLN A 1 99 ? 6.218 -7.102 -13.924 1.00 97.06 99 GLN A O 1
ATOM 829 N N . LEU A 1 100 ? 5.705 -4.927 -14.107 1.00 97.12 100 LEU A N 1
ATOM 830 C CA . LEU A 1 100 ? 5.911 -4.639 -12.689 1.00 97.12 100 LEU A CA 1
ATOM 831 C C . LEU A 1 100 ? 4.863 -5.362 -11.833 1.00 97.12 100 LEU A C 1
ATOM 833 O O . LEU A 1 100 ? 5.225 -6.005 -10.851 1.00 97.12 100 LEU A O 1
ATOM 837 N N . LEU A 1 101 ? 3.588 -5.302 -12.220 1.00 96.69 101 LEU A N 1
ATOM 838 C CA . LEU A 1 101 ? 2.470 -5.926 -11.505 1.00 96.69 101 LEU A CA 1
ATOM 839 C C . LEU A 1 101 ? 2.538 -7.461 -11.477 1.00 96.69 101 LEU A C 1
ATOM 841 O O . LEU A 1 101 ? 1.954 -8.084 -10.594 1.00 96.69 101 LEU A O 1
ATOM 845 N N . GLU A 1 102 ? 3.265 -8.086 -12.401 1.00 95.19 102 GLU A N 1
ATOM 846 C CA . GLU A 1 102 ? 3.581 -9.521 -12.351 1.00 95.19 102 GLU A CA 1
ATOM 847 C C . GLU A 1 102 ? 4.683 -9.866 -11.334 1.00 95.19 102 GLU A C 1
ATOM 849 O O . GLU A 1 102 ? 4.868 -11.033 -10.986 1.00 95.19 102 GLU A O 1
ATOM 854 N N . ARG A 1 103 ? 5.446 -8.867 -10.874 1.00 94.44 103 ARG A N 1
ATOM 855 C CA . ARG A 1 103 ? 6.661 -9.038 -10.060 1.00 94.44 103 ARG A CA 1
ATOM 856 C C . ARG A 1 103 ? 6.544 -8.471 -8.651 1.00 94.44 103 ARG A C 1
ATOM 858 O O . ARG A 1 103 ? 7.384 -8.790 -7.811 1.00 94.44 103 ARG A O 1
ATOM 865 N N . ILE A 1 104 ? 5.530 -7.652 -8.383 1.00 94.94 104 ILE A N 1
ATOM 866 C CA . ILE A 1 104 ? 5.260 -7.098 -7.056 1.00 94.94 104 ILE A CA 1
ATOM 867 C C . ILE A 1 104 ? 4.005 -7.710 -6.448 1.00 94.94 104 ILE A C 1
ATOM 869 O O . ILE A 1 104 ? 3.111 -8.190 -7.140 1.00 94.94 104 ILE A O 1
ATOM 873 N N . ARG A 1 105 ? 3.926 -7.638 -5.123 1.00 95.38 105 ARG A N 1
ATOM 874 C CA . ARG A 1 105 ? 2.705 -7.908 -4.370 1.00 95.38 105 ARG A CA 1
ATOM 875 C C . ARG A 1 105 ? 2.565 -6.868 -3.269 1.00 95.38 105 ARG A C 1
ATOM 877 O O . ARG A 1 105 ? 3.568 -6.462 -2.678 1.00 95.38 105 ARG A O 1
ATOM 884 N N . LEU A 1 106 ? 1.335 -6.467 -2.979 1.00 96.62 106 LEU A N 1
ATOM 885 C CA . LEU A 1 106 ? 1.039 -5.715 -1.769 1.00 96.62 106 LEU A CA 1
ATOM 886 C C . LEU A 1 106 ? 1.085 -6.690 -0.588 1.00 96.62 106 LEU A C 1
ATOM 888 O O . LEU A 1 106 ? 0.470 -7.747 -0.650 1.00 96.62 106 LEU A O 1
ATOM 892 N N . VAL A 1 107 ? 1.861 -6.369 0.447 1.00 96.81 107 VAL A N 1
ATOM 893 C CA . VAL A 1 107 ? 2.051 -7.252 1.616 1.00 96.81 107 VAL A CA 1
ATOM 894 C C . VAL A 1 107 ? 1.364 -6.742 2.875 1.00 96.81 107 VAL A C 1
ATOM 896 O O . VAL A 1 107 ? 1.085 -7.519 3.781 1.00 96.81 107 VAL A O 1
ATOM 899 N N . GLY A 1 108 ? 1.111 -5.440 2.959 1.00 96.88 108 GLY A N 1
ATOM 900 C CA . GLY A 1 108 ? 0.607 -4.844 4.182 1.00 96.88 108 GLY A CA 1
ATOM 901 C C . GLY A 1 108 ? 0.356 -3.354 4.069 1.00 96.88 108 GLY A C 1
ATOM 902 O O . GLY A 1 108 ? 0.928 -2.672 3.216 1.00 96.88 108 GLY A O 1
ATOM 903 N N . ILE A 1 109 ? -0.483 -2.866 4.974 1.00 97.38 109 ILE A N 1
ATOM 904 C CA . ILE A 1 109 ? -0.674 -1.447 5.260 1.00 97.38 109 ILE A CA 1
ATOM 905 C C . ILE A 1 109 ? -0.217 -1.232 6.697 1.00 97.38 109 ILE A C 1
ATOM 907 O O . ILE A 1 109 ? -0.681 -1.915 7.605 1.00 97.38 109 ILE A O 1
ATOM 911 N N . TYR A 1 110 ? 0.688 -0.278 6.893 1.00 97.06 110 TYR A N 1
ATOM 912 C CA . TYR A 1 110 ? 1.179 0.098 8.212 1.00 97.06 110 TYR A CA 1
ATOM 913 C C . TYR A 1 110 ? 0.701 1.503 8.570 1.00 97.06 110 TYR A C 1
ATOM 915 O O . TYR A 1 110 ? 0.932 2.452 7.816 1.00 97.06 110 TYR A O 1
ATOM 923 N N . VAL A 1 111 ? 0.040 1.629 9.718 1.00 96.75 111 VAL A N 1
ATOM 924 C CA . VAL A 1 111 ? -0.454 2.889 10.274 1.00 96.75 111 VAL A CA 1
ATOM 925 C C . VAL A 1 111 ? 0.442 3.268 11.460 1.00 96.75 111 VAL A C 1
ATOM 927 O O . VAL A 1 111 ? 0.215 2.789 12.573 1.00 96.75 111 VAL A O 1
ATOM 930 N N . PRO A 1 112 ? 1.479 4.100 11.244 1.00 94.69 112 PRO A N 1
ATOM 931 C CA . PRO A 1 112 ? 2.426 4.460 12.294 1.00 94.69 112 PRO A CA 1
ATOM 932 C C . PRO A 1 112 ? 1.767 5.305 13.386 1.00 94.69 112 PRO A C 1
ATOM 934 O O . PRO A 1 112 ? 0.784 6.012 13.133 1.00 94.69 112 PRO A O 1
ATOM 937 N N . SER A 1 113 ? 2.345 5.296 14.589 1.00 89.25 113 SER A N 1
ATOM 938 C CA . SER A 1 113 ? 1.875 6.154 15.667 1.00 89.25 113 SER A CA 1
ATOM 939 C C . SER A 1 113 ? 2.098 7.612 15.289 1.00 89.25 113 SER A C 1
ATOM 941 O O . SER A 1 113 ? 3.103 7.999 14.691 1.00 89.25 113 SER A O 1
ATOM 943 N N . ALA A 1 114 ? 1.153 8.466 15.667 1.00 76.31 114 ALA A N 1
ATOM 944 C CA . ALA A 1 114 ? 1.246 9.896 15.406 1.00 76.31 114 ALA A CA 1
ATOM 945 C C . ALA A 1 114 ? 2.144 10.624 16.427 1.00 76.31 114 ALA A C 1
ATOM 947 O O . ALA A 1 114 ? 1.854 11.776 16.779 1.00 76.31 114 ALA A O 1
ATOM 948 N N . ARG A 1 115 ? 3.200 9.957 16.930 1.00 63.47 115 ARG A N 1
ATOM 949 C CA . ARG A 1 115 ? 4.178 10.565 17.841 1.00 63.47 115 ARG A CA 1
ATOM 950 C C . ARG A 1 115 ? 4.814 11.753 17.118 1.00 63.47 115 ARG A C 1
ATOM 952 O O . ARG A 1 115 ? 5.372 11.611 16.033 1.00 63.47 115 ARG A O 1
ATOM 959 N N . ARG A 1 116 ? 4.610 12.939 17.690 1.00 48.69 116 ARG A N 1
ATOM 960 C CA . ARG A 1 116 ? 5.284 14.174 17.283 1.00 48.69 116 ARG A CA 1
ATOM 961 C C . ARG A 1 116 ? 6.704 14.187 17.818 1.00 48.69 116 ARG A C 1
ATOM 963 O O . ARG A 1 116 ? 6.880 13.711 18.960 1.00 48.69 116 ARG A O 1
#

Radius of gyration: 17.67 Å; Cα contacts (8 Å, |Δi|>4): 133; chains: 1; bounding box: 40×27×46 Å

InterPro domains:
  IPR054254 Domain of unknown function DUF6985 [PF22481] (7-115)

Organism: Bacillus cereus (NCBI:txid1396)

Solvent-accessible surface area (backbone atoms only — not comparable to full-atom values): 7101 Å² total; per-residue (Å²): 95,78,51,77,41,96,87,81,38,66,30,39,52,71,101,37,34,28,36,80,46,76,45,83,54,95,95,35,83,34,71,22,39,43,35,38,50,54,60,93,85,73,69,74,56,73,63,44,57,53,49,51,52,51,47,64,75,42,34,83,57,49,68,59,67,50,49,59,61,51,50,51,49,50,50,49,52,37,45,77,69,62,39,74,85,43,95,37,90,94,60,58,93,64,90,48,70,70,57,42,61,76,73,57,77,72,62,58,50,78,42,65,60,84,78,126